Protein AF-A0A2W6NR95-F1 (afdb_monomer)

Radius of gyration: 16.74 Å; Cα contacts (8 Å, |Δi|>4): 138; chains: 1; bounding box: 45×28×46 Å

pLDDT: mean 92.92, std 7.15, range [70.0, 98.75]

Structure (mmCIF, N/CA/C/O backbone):
data_AF-A0A2W6NR95-F1
#
_entry.id   AF-A0A2W6NR95-F1
#
loop_
_atom_site.group_PDB
_atom_site.id
_atom_site.type_symbol
_atom_site.label_atom_id
_atom_site.label_alt_id
_atom_site.label_comp_id
_atom_site.label_asym_id
_atom_site.label_entity_id
_atom_site.label_seq_id
_atom_site.pdbx_PDB_ins_code
_atom_site.Cartn_x
_atom_site.Cartn_y
_atom_site.Cartn_z
_atom_site.occupancy
_atom_site.B_iso_or_equiv
_atom_site.auth_seq_id
_atom_site.auth_comp_id
_atom_site.auth_asym_id
_atom_site.auth_atom_id
_atom_site.pdbx_PDB_model_num
ATOM 1 N N . MET A 1 1 ? 14.262 -10.755 -7.832 1.00 77.94 1 MET A N 1
ATOM 2 C CA . MET A 1 1 ? 13.868 -11.311 -6.509 1.00 77.94 1 MET A CA 1
ATOM 3 C C . MET A 1 1 ? 12.654 -10.562 -5.936 1.00 77.94 1 MET A C 1
ATOM 5 O O . MET A 1 1 ? 12.174 -9.627 -6.578 1.00 77.94 1 MET A O 1
ATOM 9 N N . GLY A 1 2 ? 12.137 -10.967 -4.765 1.00 86.19 2 GLY A N 1
ATOM 10 C CA . GLY A 1 2 ? 10.893 -10.429 -4.181 1.00 86.19 2 GLY A CA 1
ATOM 11 C C . GLY A 1 2 ? 10.806 -10.466 -2.649 1.00 86.19 2 GLY A C 1
ATOM 12 O O . GLY A 1 2 ? 9.720 -10.649 -2.120 1.00 86.19 2 GLY A O 1
ATOM 13 N N . LEU A 1 3 ? 11.931 -10.338 -1.936 1.00 89.62 3 LEU A N 1
ATOM 14 C CA . LEU A 1 3 ? 11.942 -10.336 -0.469 1.00 89.62 3 LEU A CA 1
ATOM 15 C C . LEU A 1 3 ? 11.318 -9.042 0.072 1.00 89.62 3 LEU A C 1
ATOM 17 O O . LEU A 1 3 ? 11.909 -7.973 -0.046 1.00 89.62 3 LEU A O 1
ATOM 21 N N . ALA A 1 4 ? 10.131 -9.156 0.656 1.00 89.75 4 ALA A N 1
ATOM 22 C CA . ALA A 1 4 ? 9.446 -8.112 1.407 1.00 89.75 4 ALA A CA 1
ATOM 23 C C . ALA A 1 4 ? 8.461 -8.777 2.378 1.00 89.75 4 ALA A C 1
ATOM 25 O O . ALA A 1 4 ? 7.988 -9.886 2.126 1.00 89.75 4 ALA A O 1
ATOM 26 N N . GLY A 1 5 ? 8.151 -8.107 3.483 1.00 90.50 5 GLY A N 1
ATOM 27 C CA . GLY A 1 5 ? 7.210 -8.592 4.485 1.00 90.50 5 GLY A CA 1
ATOM 28 C C . GLY A 1 5 ? 6.584 -7.436 5.253 1.00 90.50 5 GLY A C 1
ATOM 29 O O . GLY A 1 5 ? 7.046 -6.300 5.162 1.00 90.50 5 GLY A O 1
ATOM 30 N N . LEU A 1 6 ? 5.526 -7.737 5.999 1.00 94.25 6 LEU A N 1
ATOM 31 C CA . LEU A 1 6 ? 4.828 -6.782 6.852 1.00 94.25 6 LEU A CA 1
ATOM 32 C C . LEU A 1 6 ? 4.926 -7.210 8.311 1.00 94.25 6 LEU A C 1
ATOM 34 O O . LEU A 1 6 ? 4.963 -8.401 8.616 1.00 94.25 6 LEU A O 1
ATOM 38 N N . VAL A 1 7 ? 4.909 -6.221 9.199 1.00 95.94 7 VAL A N 1
ATOM 39 C CA . VAL A 1 7 ? 4.785 -6.418 10.643 1.00 95.94 7 VAL A CA 1
ATOM 40 C C . VAL A 1 7 ? 3.489 -5.753 11.093 1.00 95.94 7 VAL A C 1
ATOM 42 O O . VAL A 1 7 ? 3.285 -4.563 10.867 1.00 95.94 7 VAL A O 1
ATOM 45 N N . GLY A 1 8 ? 2.599 -6.534 11.704 1.00 92.38 8 GLY A N 1
ATOM 46 C CA . GLY A 1 8 ? 1.417 -6.017 12.386 1.00 92.38 8 GLY A CA 1
ATOM 47 C C . GLY A 1 8 ? 1.747 -5.759 13.850 1.00 92.38 8 GLY A C 1
ATOM 48 O O . GLY A 1 8 ? 2.058 -6.702 14.571 1.00 92.38 8 GLY A O 1
ATOM 49 N N . ILE A 1 9 ? 1.695 -4.496 14.271 1.00 94.25 9 ILE A N 1
ATOM 50 C CA . ILE A 1 9 ? 1.815 -4.096 15.677 1.00 94.25 9 ILE A CA 1
ATOM 51 C C . ILE A 1 9 ? 0.416 -3.725 16.166 1.00 94.25 9 ILE A C 1
ATOM 53 O O . ILE A 1 9 ? -0.313 -3.008 15.476 1.00 94.25 9 ILE A O 1
ATOM 57 N N . GLU A 1 10 ? 0.045 -4.236 17.334 1.00 93.69 10 GLU A N 1
ATOM 58 C CA . GLU A 1 10 ? -1.225 -3.953 17.998 1.00 93.69 10 GLU A CA 1
ATOM 59 C C . GLU A 1 10 ? -0.958 -3.486 19.429 1.00 93.69 10 GLU A C 1
ATOM 61 O O . GLU A 1 10 ? 0.009 -3.914 20.063 1.00 93.69 10 GLU A O 1
ATOM 66 N N . ASP A 1 11 ? -1.826 -2.612 19.924 1.00 93.81 11 ASP A N 1
ATOM 67 C CA . ASP A 1 11 ? -1.845 -2.127 21.298 1.00 93.81 11 ASP A CA 1
ATOM 68 C C . ASP A 1 11 ? -3.285 -2.099 21.842 1.00 93.81 11 ASP A C 1
ATOM 70 O O . ASP A 1 11 ? -4.263 -2.368 21.138 1.00 93.81 11 ASP A O 1
ATOM 74 N N . ASP A 1 12 ? -3.439 -1.780 23.123 1.00 94.25 12 ASP A N 1
ATOM 75 C CA . ASP A 1 12 ? -4.757 -1.738 23.759 1.00 94.25 12 ASP A CA 1
ATOM 76 C C . ASP A 1 12 ? -5.649 -0.601 23.236 1.00 94.25 12 ASP A C 1
ATOM 78 O O . ASP A 1 12 ? -6.864 -0.625 23.451 1.00 94.25 12 ASP A O 1
ATOM 82 N N . GLU A 1 13 ? -5.079 0.430 22.613 1.00 92.75 13 GLU A N 1
ATOM 83 C CA . GLU A 1 13 ? -5.823 1.583 22.117 1.00 92.75 13 GLU A CA 1
ATOM 84 C C . GLU A 1 13 ? -6.513 1.246 20.794 1.00 92.75 13 GLU A C 1
ATOM 86 O O . GLU A 1 13 ? -7.732 1.402 20.677 1.00 92.75 13 GLU A O 1
ATOM 91 N N . ILE A 1 14 ? -5.781 0.666 19.840 1.00 93.00 14 ILE A N 1
ATOM 92 C CA . ILE A 1 14 ? -6.322 0.299 18.529 1.00 93.00 14 ILE A CA 1
ATOM 93 C C . ILE A 1 14 ? -7.432 -0.752 18.628 1.00 93.00 14 ILE A C 1
ATOM 95 O O . ILE A 1 14 ? -8.405 -0.705 17.870 1.00 93.00 14 ILE A O 1
ATOM 99 N N . LEU A 1 15 ? -7.338 -1.667 19.597 1.00 90.81 15 LEU A N 1
ATOM 100 C CA . LEU A 1 15 ? -8.343 -2.711 19.813 1.00 90.81 15 LEU A CA 1
ATOM 101 C C . LEU A 1 15 ? -9.686 -2.151 20.307 1.00 90.81 15 LEU A C 1
ATOM 103 O O . LEU A 1 15 ? -10.727 -2.769 20.075 1.00 90.81 15 LEU A O 1
ATOM 107 N N . LYS A 1 16 ? -9.693 -0.966 20.933 1.00 94.69 16 LYS A N 1
ATOM 108 C CA . LYS A 1 16 ? -10.915 -0.289 21.405 1.00 94.69 16 LYS A CA 1
ATOM 109 C C . LYS A 1 16 ? -11.641 0.475 20.299 1.00 94.69 16 LYS A C 1
ATOM 111 O O . LYS A 1 16 ? -12.833 0.735 20.435 1.00 94.69 16 LYS A O 1
ATOM 116 N N . LEU A 1 17 ? -10.955 0.807 19.203 1.00 93.62 17 LEU A N 1
ATOM 117 C CA . LEU A 1 17 ? -11.513 1.598 18.099 1.00 93.62 17 LEU A CA 1
ATOM 118 C C . LEU A 1 17 ? -12.481 0.815 17.204 1.00 93.62 17 LEU A C 1
ATOM 120 O O . LEU A 1 17 ? -13.097 1.402 16.318 1.00 93.62 17 LEU A O 1
ATOM 124 N N . MET A 1 18 ? -12.622 -0.500 17.419 1.00 93.38 18 MET A N 1
ATOM 125 C CA . MET A 1 18 ? -13.528 -1.371 16.657 1.00 93.38 18 MET A CA 1
ATOM 126 C C . MET A 1 18 ? -13.359 -1.229 15.132 1.00 93.38 18 MET A C 1
ATOM 128 O O . MET A 1 18 ? -14.321 -1.352 14.373 1.00 93.38 18 MET A O 1
ATOM 132 N N . LEU A 1 19 ? -12.123 -0.971 14.687 1.00 97.00 19 LEU A N 1
ATOM 133 C CA . LEU A 1 19 ? -11.757 -0.939 13.274 1.00 97.00 19 LEU A CA 1
ATOM 134 C C . LEU A 1 19 ? -12.013 -2.308 12.617 1.00 97.00 19 LEU A C 1
ATOM 136 O O . LEU A 1 19 ? -12.011 -3.331 13.316 1.00 97.00 19 LEU A O 1
ATOM 140 N N . PRO A 1 20 ? -12.161 -2.357 11.276 1.00 98.12 20 PRO A N 1
ATOM 141 C CA . PRO A 1 20 ? -12.036 -3.611 10.543 1.00 98.12 20 PRO A CA 1
ATOM 142 C C . PRO A 1 20 ? -10.735 -4.318 10.943 1.00 98.12 20 PRO A C 1
ATOM 144 O O . PRO A 1 20 ? -9.672 -3.688 11.028 1.00 98.12 20 PRO A O 1
ATOM 147 N N . LYS A 1 21 ? -10.851 -5.604 11.275 1.00 96.31 21 LYS A N 1
ATOM 148 C CA . LYS A 1 21 ? -9.807 -6.384 11.964 1.00 96.31 21 LYS A CA 1
ATOM 149 C C . LYS A 1 21 ? -9.802 -7.866 11.594 1.00 96.31 21 LYS A C 1
ATOM 151 O O . LYS A 1 21 ? -9.038 -8.639 12.165 1.00 96.31 21 LYS A O 1
ATOM 156 N N . GLN A 1 22 ? -10.669 -8.297 10.679 1.00 97.38 22 GLN A N 1
ATOM 157 C CA . GLN A 1 22 ? -10.621 -9.647 10.133 1.00 97.38 22 GLN A CA 1
ATOM 158 C C . GLN A 1 22 ? -9.587 -9.677 9.011 1.00 97.38 22 GLN A C 1
ATOM 160 O O . GLN A 1 22 ? -9.853 -9.266 7.876 1.00 97.38 22 GLN A O 1
ATOM 165 N N . TRP A 1 23 ? -8.393 -10.160 9.356 1.00 97.44 23 TRP A N 1
ATOM 166 C CA . TRP A 1 23 ? -7.267 -10.241 8.435 1.00 97.44 23 TRP A CA 1
ATOM 167 C C . TRP A 1 23 ? -7.625 -11.007 7.157 1.00 97.44 23 TRP A C 1
ATOM 169 O O . TRP A 1 23 ? -8.128 -12.129 7.209 1.00 97.44 23 TRP A O 1
ATOM 179 N N . GLY A 1 24 ? -7.350 -10.398 6.005 1.00 97.19 24 GLY A N 1
ATOM 180 C CA . GLY A 1 24 ? -7.647 -10.965 4.691 1.00 97.19 24 GLY A CA 1
ATOM 181 C C . GLY A 1 24 ? -9.124 -10.913 4.289 1.00 97.19 24 GLY A C 1
ATOM 182 O O . GLY A 1 24 ? -9.462 -11.442 3.237 1.00 97.19 24 GLY A O 1
ATOM 183 N N . ILE A 1 25 ? -9.995 -10.282 5.084 1.00 98.44 25 ILE A N 1
ATOM 184 C CA . ILE A 1 25 ? -11.420 -10.096 4.770 1.00 98.44 25 ILE A CA 1
ATOM 185 C C . ILE A 1 25 ? -11.733 -8.601 4.686 1.00 98.44 25 ILE A C 1
ATOM 187 O O . ILE A 1 25 ? -11.971 -8.076 3.596 1.00 98.44 25 ILE A O 1
ATOM 191 N N . ASP A 1 26 ? -11.708 -7.915 5.828 1.00 98.50 26 ASP A N 1
ATOM 192 C CA . ASP A 1 26 ? -11.982 -6.479 5.944 1.00 98.50 26 ASP A CA 1
ATOM 193 C C . ASP A 1 26 ? -10.769 -5.675 6.437 1.00 98.50 26 ASP A C 1
ATOM 195 O O . ASP A 1 26 ? -10.810 -4.449 6.417 1.00 98.50 26 ASP A O 1
ATOM 199 N N . ASP A 1 27 ? -9.673 -6.351 6.787 1.00 98.50 27 ASP A N 1
ATOM 200 C CA . ASP A 1 27 ? -8.360 -5.775 7.067 1.00 98.50 27 ASP A CA 1
ATOM 201 C C . ASP A 1 27 ? -7.299 -6.464 6.206 1.00 98.50 27 ASP A C 1
ATOM 203 O O . ASP A 1 27 ? -6.986 -7.639 6.404 1.00 98.50 27 ASP A O 1
ATOM 207 N N . VAL A 1 28 ? -6.794 -5.767 5.188 1.00 98.44 28 VAL A N 1
ATOM 208 C CA . VAL A 1 28 ? -6.038 -6.397 4.097 1.00 98.44 28 VAL A CA 1
ATOM 209 C C . VAL A 1 28 ? -4.702 -5.690 3.873 1.00 98.44 28 VAL A C 1
ATOM 211 O O . VAL A 1 28 ? -4.682 -4.469 3.676 1.00 98.44 28 VAL A O 1
ATOM 214 N N . PRO A 1 29 ? -3.576 -6.426 3.845 1.00 98.25 29 PRO A N 1
ATOM 215 C CA . PRO A 1 29 ? -2.310 -5.879 3.382 1.00 98.25 29 PRO A CA 1
ATOM 216 C C . PRO A 1 29 ? -2.351 -5.641 1.874 1.00 98.25 29 PRO A C 1
ATOM 218 O O . PRO A 1 29 ? -2.796 -6.500 1.114 1.00 98.25 29 PRO A O 1
ATOM 221 N N . VAL A 1 30 ? -1.847 -4.497 1.425 1.00 98.50 30 VAL A N 1
ATOM 222 C CA . VAL A 1 30 ? -1.766 -4.155 0.002 1.00 98.50 30 VAL A CA 1
ATOM 223 C C . VAL A 1 30 ? -0.349 -3.679 -0.294 1.00 98.50 30 VAL A C 1
ATOM 225 O O . VAL A 1 30 ? -0.037 -2.492 -0.217 1.00 98.50 30 VAL A O 1
ATOM 228 N N . ILE A 1 31 ? 0.522 -4.636 -0.604 1.00 98.31 31 ILE A N 1
ATOM 229 C CA . ILE A 1 31 ? 1.914 -4.399 -0.982 1.00 98.31 31 ILE A CA 1
ATOM 230 C C . ILE A 1 31 ? 1.959 -4.206 -2.493 1.00 98.31 31 ILE A C 1
ATOM 232 O O . ILE A 1 31 ? 1.769 -5.165 -3.246 1.00 98.31 31 ILE A O 1
ATOM 236 N N . VAL A 1 32 ? 2.211 -2.977 -2.936 1.00 98.19 32 VAL A N 1
ATOM 237 C CA . VAL A 1 32 ? 2.322 -2.647 -4.359 1.00 98.19 32 VAL A CA 1
ATOM 238 C C . VAL A 1 32 ? 3.786 -2.551 -4.748 1.00 98.19 32 VAL A C 1
ATOM 240 O O . VAL A 1 32 ? 4.555 -1.830 -4.116 1.0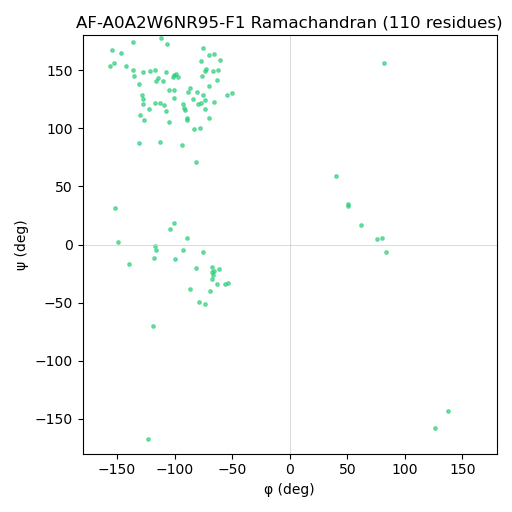0 98.19 32 VAL A O 1
ATOM 243 N N . GLN A 1 33 ? 4.172 -3.299 -5.778 1.00 96.81 33 GLN A N 1
ATOM 244 C CA . GLN A 1 33 ? 5.538 -3.338 -6.298 1.00 96.81 33 GLN A CA 1
ATOM 245 C C . GLN A 1 33 ? 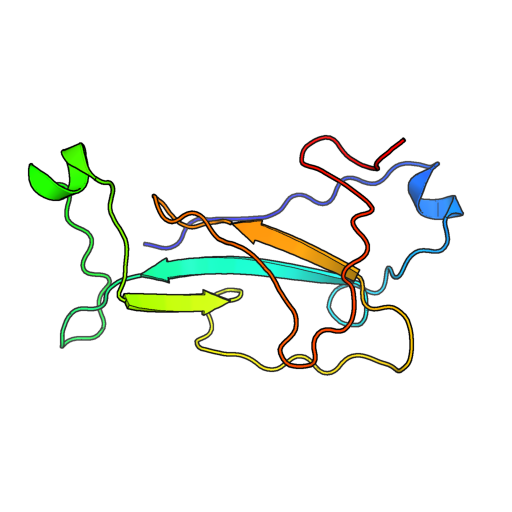5.506 -3.276 -7.817 1.00 96.81 33 GLN A C 1
ATOM 247 O O . GLN A 1 33 ? 4.634 -3.883 -8.430 1.00 96.81 33 GLN A O 1
ATOM 252 N N . ASP A 1 34 ? 6.480 -2.626 -8.437 1.00 95.25 34 ASP A N 1
ATOM 253 C CA . ASP A 1 34 ? 6.714 -2.754 -9.867 1.00 95.25 34 ASP A CA 1
ATOM 254 C C . ASP A 1 34 ? 7.880 -3.699 -10.161 1.00 95.25 34 ASP A C 1
ATOM 256 O O . ASP A 1 34 ? 8.850 -3.802 -9.404 1.00 95.25 34 ASP A O 1
ATOM 260 N N . LYS A 1 35 ? 7.758 -4.453 -11.255 1.00 93.00 35 LYS A N 1
ATOM 261 C CA . LYS A 1 35 ? 8.814 -5.316 -11.779 1.00 93.00 35 LYS A CA 1
ATOM 262 C C . LYS A 1 35 ? 8.830 -5.286 -13.299 1.00 93.00 35 LYS A C 1
ATOM 264 O O . LYS A 1 35 ? 7.813 -5.021 -13.932 1.00 93.00 35 LYS A O 1
ATOM 269 N N . LYS A 1 36 ? 9.998 -5.557 -13.871 1.00 90.12 36 LYS A N 1
ATOM 270 C CA . LYS A 1 36 ? 10.169 -5.848 -15.292 1.00 90.12 36 LYS A CA 1
ATOM 271 C C . LYS A 1 36 ? 10.525 -7.319 -15.444 1.00 90.12 36 LYS A C 1
ATOM 273 O O . LYS A 1 36 ? 11.295 -7.849 -14.636 1.00 90.12 36 LYS A O 1
ATOM 278 N N . PHE A 1 37 ? 9.970 -7.959 -16.464 1.00 89.56 37 PHE A N 1
ATOM 279 C CA . PHE A 1 37 ? 10.224 -9.361 -16.764 1.00 89.56 37 PHE A CA 1
ATOM 280 C C . PHE A 1 37 ? 10.909 -9.506 -18.125 1.00 89.56 37 PHE A C 1
ATOM 282 O O . PHE A 1 37 ? 10.583 -8.788 -19.070 1.00 89.56 37 PHE A O 1
ATOM 289 N N . SER A 1 38 ? 11.866 -10.423 -18.228 1.00 88.44 38 SER A N 1
ATOM 290 C CA . SER A 1 38 ? 12.437 -10.858 -19.504 1.00 88.44 38 SER A CA 1
ATOM 291 C C . SER A 1 38 ? 11.467 -11.786 -20.246 1.00 88.44 38 SER A C 1
ATOM 293 O O . SER A 1 38 ? 10.465 -12.243 -19.696 1.00 88.44 38 SER A O 1
ATOM 295 N N . ALA A 1 39 ? 11.751 -12.080 -21.519 1.00 88.06 39 ALA A N 1
ATOM 296 C CA . ALA A 1 39 ? 10.885 -12.914 -22.363 1.00 88.06 39 ALA A CA 1
ATOM 297 C C . ALA A 1 39 ? 10.700 -14.357 -21.843 1.00 88.06 39 ALA A C 1
ATOM 299 O O . ALA A 1 39 ? 9.727 -15.018 -22.193 1.00 88.06 39 ALA A O 1
ATOM 300 N N . ASP A 1 40 ? 11.615 -14.838 -21.001 1.00 90.31 40 ASP A N 1
ATOM 301 C CA . ASP A 1 40 ? 11.555 -16.129 -20.304 1.00 90.31 40 ASP A CA 1
ATOM 302 C C . ASP A 1 40 ? 10.845 -16.051 -18.933 1.00 90.31 40 ASP A C 1
ATOM 304 O O . ASP A 1 40 ? 10.813 -17.031 -18.188 1.00 90.31 40 ASP A O 1
ATOM 308 N N . GLY A 1 41 ? 10.275 -14.890 -18.588 1.00 82.50 41 GLY A N 1
ATOM 309 C CA . GLY A 1 41 ? 9.513 -14.661 -17.361 1.00 82.50 41 GLY A CA 1
ATOM 310 C C . GLY A 1 41 ? 10.360 -14.419 -16.109 1.00 82.50 41 GLY A C 1
ATOM 311 O O . GLY A 1 41 ? 9.802 -14.319 -15.015 1.00 82.50 41 GLY A O 1
ATOM 312 N N . GLN A 1 42 ? 11.686 -14.315 -16.231 1.00 88.00 42 GLN A N 1
ATOM 313 C CA . GLN A 1 42 ? 12.550 -13.960 -15.103 1.00 88.00 42 GLN A CA 1
ATOM 314 C C . GLN A 1 42 ? 12.485 -12.463 -14.797 1.00 88.00 42 GLN A C 1
ATOM 316 O O . GLN A 1 42 ? 12.119 -11.648 -15.637 1.00 88.00 42 GLN A O 1
ATOM 321 N N . ILE A 1 43 ? 12.834 -12.082 -13.568 1.00 86.50 43 ILE A N 1
ATOM 322 C CA . ILE A 1 43 ? 12.914 -10.666 -13.192 1.00 86.50 43 ILE A CA 1
ATOM 323 C C . ILE A 1 43 ? 14.164 -10.059 -13.842 1.00 86.50 43 ILE A C 1
ATOM 325 O O . ILE A 1 43 ? 15.280 -10.427 -13.476 1.00 86.50 43 ILE A O 1
ATOM 329 N N . ASP A 1 44 ? 13.966 -9.089 -14.737 1.00 86.19 44 ASP A N 1
ATOM 330 C CA . ASP A 1 44 ? 15.027 -8.327 -15.412 1.00 86.19 44 ASP A CA 1
ATOM 331 C C . ASP A 1 44 ? 15.528 -7.201 -14.495 1.00 86.19 44 ASP A C 1
ATOM 333 O O . ASP A 1 44 ? 15.210 -6.019 -14.661 1.00 86.19 44 ASP A O 1
ATOM 337 N N . TYR A 1 45 ? 16.250 -7.588 -13.442 1.00 81.38 45 TYR A N 1
ATOM 338 C CA . TYR A 1 45 ? 16.883 -6.645 -12.526 1.00 81.38 45 TYR A CA 1
ATOM 339 C C . TYR A 1 45 ? 18.308 -6.343 -12.981 1.00 81.38 45 TYR A C 1
ATOM 341 O O . TYR A 1 45 ? 19.161 -7.231 -12.975 1.00 81.38 45 TYR A O 1
ATOM 349 N N . GLN A 1 46 ? 18.575 -5.082 -13.314 1.00 78.69 46 GLN A N 1
ATOM 350 C CA . GLN A 1 46 ? 19.907 -4.608 -13.680 1.00 78.69 46 GLN A CA 1
ATOM 351 C C . GLN A 1 46 ? 20.236 -3.347 -12.892 1.00 78.69 46 GLN A C 1
ATOM 353 O O . GLN A 1 46 ? 19.377 -2.485 -12.710 1.00 78.69 46 GLN A O 1
ATOM 358 N N . LEU A 1 47 ? 21.478 -3.273 -12.416 1.00 74.69 47 LEU A N 1
ATOM 359 C CA . LEU A 1 47 ? 22.042 -2.083 -11.791 1.00 74.69 47 LEU A CA 1
ATOM 360 C C . LEU A 1 47 ? 23.140 -1.542 -12.711 1.00 74.69 47 LEU A C 1
ATOM 362 O O . LEU A 1 47 ? 24.302 -1.931 -12.621 1.00 74.69 47 LEU A O 1
ATOM 366 N N . ASP A 1 48 ? 22.727 -0.691 -13.638 1.00 79.75 48 ASP A N 1
ATOM 367 C CA . ASP A 1 48 ? 23.551 -0.003 -14.627 1.00 79.75 48 ASP A CA 1
ATOM 368 C C . ASP A 1 48 ? 23.609 1.514 -14.355 1.00 79.75 48 ASP A C 1
ATOM 370 O O . ASP A 1 48 ? 22.991 2.029 -13.422 1.00 79.75 48 ASP A O 1
ATOM 374 N N . VAL A 1 49 ? 24.366 2.257 -15.169 1.00 76.69 49 VAL A N 1
ATOM 375 C CA . VAL A 1 49 ? 24.527 3.717 -15.010 1.00 76.69 49 VAL A CA 1
ATOM 376 C C . VAL A 1 49 ? 23.181 4.453 -15.024 1.00 76.69 49 VAL A C 1
ATOM 378 O O . VAL A 1 49 ? 23.019 5.445 -14.316 1.00 76.69 49 VAL A O 1
ATOM 381 N N . MET A 1 50 ? 22.206 3.973 -15.801 1.00 73.69 50 MET A N 1
ATOM 382 C CA . MET A 1 50 ? 20.902 4.621 -15.916 1.00 73.69 50 MET A CA 1
ATOM 383 C C . MET A 1 50 ? 20.063 4.391 -14.654 1.00 73.69 50 MET A C 1
ATOM 385 O O . MET A 1 50 ? 19.589 5.342 -14.039 1.00 73.69 50 MET A O 1
ATOM 389 N N . THR A 1 51 ? 19.924 3.140 -14.223 1.00 75.62 51 THR A N 1
ATOM 390 C CA . THR A 1 51 ?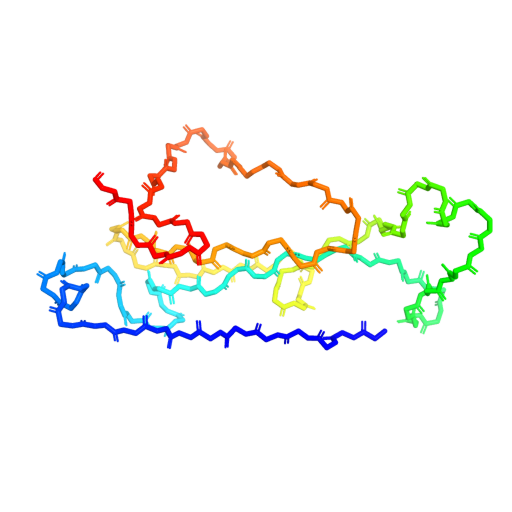 19.180 2.757 -13.011 1.00 75.62 51 THR A CA 1
ATOM 391 C C . THR A 1 51 ? 19.838 3.269 -11.729 1.00 75.62 51 THR A C 1
ATOM 393 O O . THR A 1 51 ? 19.133 3.544 -10.762 1.00 75.62 51 THR A O 1
ATOM 396 N N . ALA A 1 52 ? 21.154 3.495 -11.720 1.00 70.00 52 ALA A N 1
ATOM 397 C CA . ALA A 1 52 ? 21.834 4.193 -10.629 1.00 70.00 52 ALA A C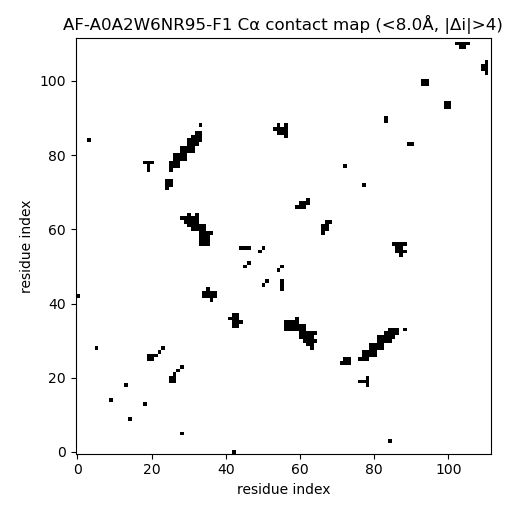A 1
ATOM 398 C C . ALA A 1 52 ? 21.452 5.685 -10.542 1.00 70.00 52 ALA A C 1
ATOM 400 O O . ALA A 1 52 ? 21.448 6.248 -9.450 1.00 70.00 52 ALA A O 1
ATOM 401 N N . ALA A 1 53 ? 21.118 6.322 -11.670 1.00 71.06 53 ALA A N 1
ATOM 402 C CA . ALA A 1 53 ? 20.745 7.734 -11.722 1.00 71.06 53 ALA A CA 1
ATOM 403 C C . ALA A 1 53 ? 19.248 7.981 -11.463 1.00 71.06 53 ALA A C 1
ATOM 405 O O . ALA A 1 53 ? 18.904 8.964 -10.810 1.00 71.06 53 ALA A O 1
ATOM 406 N N . VAL A 1 54 ? 18.357 7.116 -11.970 1.00 76.38 54 VAL A N 1
ATOM 407 C CA . VAL A 1 54 ? 16.890 7.316 -11.894 1.00 76.38 54 VAL A CA 1
ATOM 408 C C . VAL A 1 54 ? 16.138 6.254 -11.085 1.00 76.38 54 VAL A C 1
ATOM 410 O O . VAL A 1 54 ? 14.925 6.355 -10.915 1.00 76.38 54 VAL A O 1
ATOM 413 N N . GLY A 1 55 ? 16.846 5.251 -10.564 1.00 76.62 55 GLY A N 1
ATOM 414 C CA . GLY A 1 55 ? 16.264 4.103 -9.876 1.00 76.62 55 GLY A CA 1
ATOM 415 C C . GLY A 1 55 ? 15.760 3.019 -10.834 1.00 76.62 55 GLY A C 1
ATOM 416 O O . GLY A 1 55 ? 15.462 3.268 -12.002 1.00 76.62 55 GLY A O 1
ATOM 417 N N . TRP A 1 56 ? 15.671 1.782 -10.339 1.00 82.94 56 TRP A N 1
ATOM 418 C CA . TRP A 1 56 ? 15.078 0.675 -11.092 1.00 82.94 56 TRP A CA 1
ATOM 419 C C . TRP A 1 56 ? 13.555 0.689 -10.927 1.00 82.94 56 TRP A C 1
ATOM 421 O O . TRP A 1 56 ? 13.048 0.656 -9.804 1.00 82.94 56 TRP A O 1
ATOM 431 N N . PHE A 1 57 ? 12.839 0.723 -12.048 1.00 82.69 57 PHE A N 1
ATOM 432 C CA . PHE A 1 57 ? 11.384 0.641 -12.112 1.00 82.69 57 PHE A CA 1
ATOM 433 C C . PHE A 1 57 ? 10.963 -0.305 -13.236 1.00 82.69 57 PHE A C 1
ATOM 435 O O . PHE A 1 57 ? 11.657 -0.471 -14.241 1.00 82.69 57 PHE A O 1
ATOM 442 N N . GLY A 1 58 ? 9.813 -0.935 -13.043 1.00 86.81 58 GLY A N 1
ATOM 443 C CA . GLY A 1 58 ? 9.222 -1.885 -13.972 1.00 86.81 58 GLY A CA 1
ATOM 444 C C . GLY A 1 58 ? 8.022 -1.327 -14.724 1.00 86.81 58 GLY A C 1
ATOM 445 O O . GLY A 1 58 ? 7.510 -0.246 -14.416 1.00 86.81 58 GLY A O 1
ATOM 446 N N . ASP A 1 59 ? 7.560 -2.107 -15.696 1.00 90.62 59 ASP A N 1
ATOM 447 C CA . ASP A 1 59 ? 6.322 -1.892 -16.450 1.00 90.62 59 ASP A CA 1
ATOM 448 C C . ASP A 1 59 ? 5.154 -2.752 -15.939 1.00 90.62 59 ASP A C 1
ATOM 450 O O . ASP A 1 59 ? 4.000 -2.486 -16.267 1.00 90.62 59 ASP A O 1
ATOM 454 N N . THR A 1 60 ? 5.432 -3.747 -15.094 1.00 94.81 60 THR A N 1
ATOM 455 C CA . THR A 1 60 ? 4.427 -4.649 -14.537 1.00 94.81 60 THR A CA 1
ATOM 456 C C . THR A 1 60 ? 4.195 -4.337 -13.067 1.00 94.81 60 THR A C 1
ATOM 458 O O . THR A 1 60 ? 5.083 -4.518 -12.233 1.00 94.81 60 THR A O 1
ATOM 461 N N . LEU A 1 61 ? 2.984 -3.890 -12.733 1.00 96.25 61 LEU A N 1
ATOM 462 C CA . LEU A 1 61 ? 2.584 -3.637 -11.353 1.00 96.25 61 LEU A CA 1
ATOM 463 C C . LEU A 1 61 ? 2.013 -4.912 -10.719 1.00 96.25 61 LEU A C 1
ATOM 465 O O . LEU A 1 61 ? 1.141 -5.576 -11.281 1.00 96.25 61 LEU A O 1
ATOM 469 N N . LEU A 1 62 ? 2.494 -5.231 -9.526 1.00 97.06 62 LEU A N 1
ATOM 470 C CA . LEU A 1 62 ? 2.072 -6.358 -8.712 1.00 97.06 62 LEU A CA 1
ATOM 471 C C . LEU A 1 62 ? 1.416 -5.846 -7.436 1.00 97.06 62 LEU A C 1
ATOM 473 O O . LEU A 1 62 ? 1.868 -4.871 -6.839 1.00 97.06 62 LEU A O 1
ATOM 477 N N . THR A 1 63 ? 0.376 -6.541 -6.990 1.00 98.25 63 THR A N 1
ATOM 478 C CA . THR A 1 63 ? -0.250 -6.348 -5.680 1.00 98.25 63 THR A CA 1
ATOM 479 C C . THR A 1 63 ? -0.192 -7.667 -4.929 1.00 98.25 63 THR A C 1
ATOM 481 O O . THR A 1 63 ? -0.735 -8.667 -5.395 1.00 98.25 63 THR A O 1
ATOM 484 N N . ASN A 1 64 ? 0.525 -7.696 -3.805 1.00 97.38 64 ASN A N 1
ATOM 485 C CA . ASN A 1 64 ? 0.830 -8.919 -3.051 1.00 97.38 64 ASN A CA 1
ATOM 486 C C . ASN A 1 64 ? 1.407 -10.047 -3.937 1.00 97.38 64 ASN A C 1
ATOM 488 O O . ASN A 1 64 ? 1.119 -11.223 -3.738 1.00 97.38 64 ASN A O 1
ATOM 492 N N . GLY A 1 65 ? 2.197 -9.681 -4.954 1.00 95.38 65 GLY A N 1
ATOM 493 C CA . GLY A 1 65 ? 2.807 -10.616 -5.905 1.00 95.38 65 GLY A CA 1
ATOM 494 C C . GLY A 1 65 ? 1.918 -11.053 -7.078 1.00 95.38 65 GLY A C 1
ATOM 495 O O . GLY A 1 65 ? 2.431 -11.690 -7.994 1.00 95.38 65 GLY A O 1
ATOM 496 N N . ALA A 1 66 ? 0.633 -10.690 -7.105 1.00 96.19 66 ALA A N 1
ATOM 497 C CA . ALA A 1 66 ? -0.277 -10.992 -8.211 1.00 96.19 66 ALA A CA 1
ATOM 498 C C . ALA A 1 66 ? -0.437 -9.799 -9.169 1.00 96.19 66 ALA A C 1
ATOM 500 O O . ALA A 1 66 ? -0.428 -8.642 -8.742 1.00 96.19 66 ALA A O 1
ATOM 501 N N . ILE A 1 67 ? -0.626 -10.077 -10.462 1.00 96.38 67 ILE A N 1
ATOM 502 C CA . ILE A 1 67 ? -0.983 -9.060 -11.461 1.00 96.38 67 ILE A CA 1
ATOM 503 C C . ILE A 1 67 ? -2.480 -8.779 -11.338 1.00 96.38 67 ILE A C 1
ATOM 505 O O . ILE A 1 67 ? -3.288 -9.692 -11.485 1.00 96.38 67 ILE A O 1
ATOM 509 N N . TYR A 1 68 ? -2.825 -7.519 -11.068 1.00 97.25 68 TYR A N 1
ATOM 510 C CA . TYR A 1 68 ? -4.196 -7.002 -10.992 1.00 97.25 68 TYR A CA 1
ATOM 511 C C . TYR A 1 68 ? -5.213 -7.947 -10.299 1.00 97.25 68 TYR A C 1
ATOM 513 O O . TYR A 1 68 ? -6.202 -8.357 -10.911 1.00 97.25 68 TYR A O 1
ATOM 521 N N . PRO A 1 69 ? -4.985 -8.321 -9.025 1.00 98.25 69 PRO A N 1
ATOM 522 C CA . PRO A 1 69 ? -5.892 -9.206 -8.308 1.00 98.25 69 PRO A CA 1
ATOM 523 C C . PRO A 1 69 ? -7.221 -8.518 -7.972 1.00 98.25 69 PRO A C 1
ATOM 525 O O . PRO A 1 69 ? -7.330 -7.292 -7.936 1.00 98.25 69 PRO A O 1
ATOM 528 N N . GLN A 1 70 ? -8.215 -9.339 -7.640 1.00 98.44 70 GLN A N 1
ATOM 529 C CA . GLN A 1 70 ? -9.482 -8.906 -7.055 1.00 98.44 70 GLN A CA 1
ATOM 530 C C . GLN A 1 70 ? -9.549 -9.291 -5.575 1.00 98.44 70 GLN A C 1
ATOM 532 O O . GLN A 1 70 ? -9.027 -10.333 -5.177 1.00 98.44 70 GLN A O 1
ATOM 537 N N . HIS A 1 71 ? -10.234 -8.474 -4.777 1.00 98.56 71 HIS A N 1
ATOM 538 C CA . HIS A 1 71 ? -10.505 -8.747 -3.368 1.00 98.56 71 HIS A CA 1
ATOM 539 C C . HIS A 1 71 ? -12.003 -8.624 -3.092 1.00 98.56 71 HIS A C 1
ATOM 541 O O . HIS A 1 71 ? -12.607 -7.593 -3.393 1.00 98.56 71 HIS A O 1
ATOM 547 N N . ALA A 1 72 ? -12.606 -9.669 -2.527 1.00 98.38 72 ALA A N 1
ATOM 548 C CA . ALA A 1 72 ? -14.014 -9.664 -2.149 1.00 98.38 72 ALA A CA 1
ATOM 549 C C . ALA A 1 72 ? -14.158 -9.141 -0.713 1.00 98.38 72 ALA A C 1
ATOM 551 O O . ALA A 1 72 ? -13.820 -9.836 0.242 1.00 98.38 72 ALA A O 1
ATOM 552 N N . ALA A 1 73 ? -14.669 -7.920 -0.567 1.00 97.88 73 ALA A N 1
ATOM 553 C CA . ALA A 1 73 ? -14.898 -7.296 0.733 1.00 97.88 73 ALA A CA 1
ATOM 554 C C . ALA A 1 73 ? -16.379 -7.383 1.150 1.00 97.88 73 ALA A C 1
ATOM 556 O O . ALA A 1 73 ? -17.267 -7.283 0.294 1.00 97.88 73 ALA A O 1
ATOM 557 N N . PRO A 1 74 ? -16.678 -7.526 2.455 1.00 97.50 74 PRO A N 1
ATOM 558 C CA . PRO A 1 74 ? -18.041 -7.407 2.954 1.00 97.50 74 PRO A CA 1
ATOM 559 C C . PRO A 1 74 ? -18.568 -5.974 2.786 1.00 97.50 74 PRO A C 1
ATOM 561 O O . PRO A 1 74 ? -17.819 -5.013 2.603 1.00 97.50 74 PRO A O 1
ATOM 564 N N . ARG A 1 75 ? -19.891 -5.808 2.885 1.00 97.81 75 ARG A N 1
ATOM 565 C CA . ARG A 1 75 ? -20.509 -4.477 2.877 1.00 97.81 75 ARG A CA 1
ATOM 566 C C . ARG A 1 75 ? -20.090 -3.702 4.129 1.00 97.81 75 ARG A C 1
ATOM 568 O O . ARG A 1 75 ? -20.410 -4.126 5.236 1.00 97.81 75 ARG A O 1
ATOM 575 N N . GLY A 1 76 ? -19.485 -2.531 3.950 1.00 97.00 76 GLY A N 1
ATOM 576 C CA . GLY A 1 76 ? -19.107 -1.642 5.047 1.00 97.00 76 GLY A CA 1
ATOM 577 C C . GLY A 1 76 ? -17.716 -1.056 4.849 1.00 97.00 76 GLY A C 1
ATOM 578 O O . GLY A 1 76 ? -17.335 -0.728 3.725 1.00 97.00 76 GLY A O 1
ATOM 579 N N . TRP A 1 77 ? -16.982 -0.912 5.951 1.00 98.44 77 TRP A N 1
ATOM 580 C CA . TRP A 1 77 ? -15.613 -0.411 5.953 1.00 98.44 77 TRP A CA 1
ATOM 581 C C . TRP A 1 77 ? -14.624 -1.514 5.581 1.00 98.44 77 TRP A C 1
ATOM 583 O O . TRP A 1 77 ? -14.646 -2.594 6.162 1.00 98.44 77 TRP A O 1
ATOM 593 N N . LEU A 1 78 ? -13.736 -1.202 4.640 1.00 98.75 78 LEU A N 1
ATOM 594 C CA . LEU A 1 78 ? -12.581 -2.015 4.279 1.00 98.75 78 LEU A CA 1
ATOM 595 C C . LEU A 1 78 ? -11.321 -1.248 4.679 1.00 98.75 78 LEU A C 1
ATOM 597 O O . LEU A 1 78 ? -11.103 -0.124 4.222 1.00 98.75 78 LEU A O 1
ATOM 601 N N . ARG A 1 79 ? -10.495 -1.855 5.525 1.00 98.56 79 ARG A N 1
ATOM 602 C CA . ARG A 1 79 ? -9.201 -1.329 5.945 1.00 98.56 79 ARG A CA 1
ATOM 603 C C . ARG A 1 79 ? -8.111 -1.867 5.024 1.00 98.56 79 ARG A C 1
ATOM 605 O O . ARG A 1 79 ? -7.908 -3.073 4.915 1.00 98.56 79 ARG A O 1
ATOM 612 N N . LEU A 1 80 ? -7.398 -0.952 4.373 1.00 98.69 80 LEU A N 1
ATOM 613 C CA . LEU A 1 80 ? -6.274 -1.263 3.493 1.00 98.69 80 LEU A CA 1
ATOM 614 C C . LEU A 1 80 ? -4.971 -0.822 4.159 1.00 98.69 80 LEU A C 1
ATOM 616 O O . LEU A 1 80 ? -4.788 0.361 4.446 1.00 98.69 80 LEU A O 1
ATOM 620 N N . ARG A 1 81 ? -4.055 -1.764 4.387 1.00 98.38 81 ARG A N 1
ATOM 621 C CA . ARG A 1 81 ? -2.700 -1.485 4.883 1.00 98.38 81 ARG A CA 1
ATOM 622 C C . ARG A 1 81 ? -1.763 -1.353 3.685 1.00 98.38 81 ARG A C 1
ATOM 624 O O . ARG A 1 81 ? -1.188 -2.340 3.224 1.00 98.38 81 ARG A O 1
ATOM 631 N N . LEU A 1 82 ? -1.705 -0.143 3.131 1.00 98.50 82 LEU A N 1
ATOM 632 C CA . LEU A 1 82 ? -0.961 0.172 1.911 1.00 98.50 82 LEU A CA 1
ATOM 633 C C . LEU A 1 82 ? 0.545 0.230 2.190 1.00 98.50 82 LEU A C 1
ATOM 635 O O . LEU A 1 82 ? 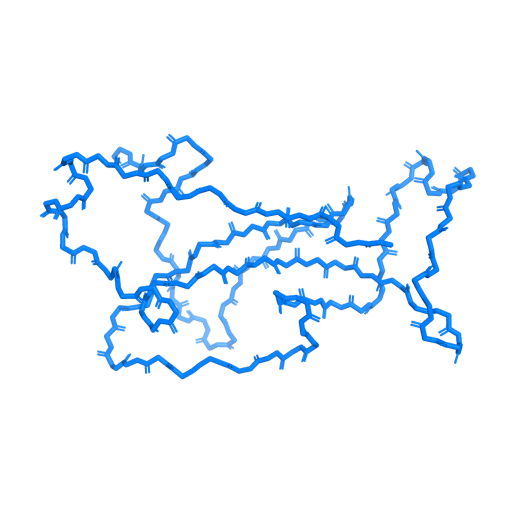0.983 0.960 3.073 1.00 98.50 82 LEU A O 1
ATOM 639 N N . LEU A 1 83 ? 1.329 -0.497 1.395 1.00 98.12 83 LEU A N 1
ATOM 640 C CA . LEU A 1 83 ? 2.787 -0.411 1.373 1.00 98.12 83 LEU A CA 1
ATOM 641 C C . LEU A 1 83 ? 3.254 -0.182 -0.066 1.00 98.12 83 LEU A C 1
ATOM 643 O O . LEU A 1 83 ? 3.015 -1.017 -0.941 1.00 98.12 83 LEU A O 1
ATOM 647 N N . ASN A 1 84 ? 3.969 0.920 -0.300 1.00 97.94 84 ASN A N 1
ATOM 648 C CA . ASN A 1 84 ? 4.766 1.066 -1.512 1.00 97.94 84 ASN A CA 1
ATOM 649 C C . ASN A 1 84 ? 6.068 0.266 -1.352 1.00 97.94 84 ASN A C 1
ATOM 651 O O . ASN A 1 84 ? 6.995 0.711 -0.684 1.00 97.94 84 ASN A O 1
ATOM 655 N N . GLY A 1 85 ? 6.115 -0.927 -1.944 1.00 96.31 85 GLY A N 1
ATOM 656 C CA . GLY A 1 85 ? 7.283 -1.808 -1.954 1.00 96.31 85 GLY A CA 1
ATOM 657 C C . GLY A 1 85 ? 8.080 -1.747 -3.260 1.00 96.31 85 GLY A C 1
ATOM 658 O O . GLY A 1 85 ? 8.793 -2.707 -3.570 1.00 96.31 85 GLY A O 1
ATOM 659 N N . CYS A 1 86 ? 7.902 -0.690 -4.059 1.00 95.00 86 CYS A N 1
ATOM 660 C CA . CYS A 1 86 ? 8.693 -0.437 -5.262 1.00 95.00 86 CYS A CA 1
ATOM 661 C C . CYS A 1 86 ? 10.110 0.018 -4.886 1.00 95.00 86 CYS A C 1
ATOM 663 O O . CYS A 1 86 ? 10.307 0.678 -3.868 1.00 95.00 86 CYS A O 1
ATOM 665 N N . ASN A 1 87 ? 11.098 -0.273 -5.735 1.00 91.06 87 ASN A N 1
ATOM 666 C CA . ASN A 1 87 ? 12.477 0.162 -5.488 1.00 91.06 87 ASN A CA 1
ATOM 667 C C . ASN A 1 87 ? 12.643 1.683 -5.634 1.00 91.06 87 ASN A C 1
ATOM 669 O O . ASN A 1 87 ? 13.381 2.292 -4.866 1.00 91.06 87 ASN A O 1
ATOM 673 N N . ALA A 1 88 ? 11.988 2.282 -6.634 1.00 91.50 88 ALA A N 1
ATOM 674 C CA . ALA A 1 88 ? 12.152 3.702 -6.961 1.00 91.50 88 ALA A CA 1
ATOM 675 C C . ALA A 1 88 ? 10.848 4.426 -7.328 1.00 91.50 88 ALA A C 1
ATOM 677 O O . ALA A 1 88 ? 10.797 5.655 -7.338 1.00 91.50 88 ALA A O 1
ATOM 678 N N . ARG A 1 89 ? 9.783 3.688 -7.655 1.00 93.31 89 ARG A N 1
ATOM 679 C CA . ARG A 1 89 ? 8.520 4.277 -8.095 1.00 93.31 89 ARG A CA 1
ATOM 680 C C . ARG A 1 89 ? 7.734 4.845 -6.915 1.00 93.31 89 ARG A C 1
ATOM 682 O O . ARG A 1 89 ? 7.322 4.108 -6.023 1.00 93.31 89 ARG A O 1
ATOM 689 N N . SER A 1 90 ? 7.434 6.139 -6.967 1.00 95.62 90 SER A N 1
ATOM 690 C CA . SER A 1 90 ? 6.402 6.752 -6.124 1.00 95.62 90 SER A CA 1
ATOM 691 C C . SER A 1 90 ? 5.006 6.407 -6.641 1.00 95.62 90 SER A C 1
ATOM 693 O O . SER A 1 90 ? 4.782 6.323 -7.850 1.00 95.62 90 SER A O 1
ATOM 695 N N . LEU A 1 91 ? 4.058 6.231 -5.723 1.00 97.12 91 LEU A N 1
ATOM 696 C CA . LEU A 1 91 ? 2.670 5.895 -6.030 1.00 97.12 91 LEU A CA 1
ATOM 697 C C . LEU A 1 91 ? 1.727 6.958 -5.466 1.00 97.12 91 LEU A C 1
ATOM 699 O O . LEU A 1 91 ? 2.004 7.559 -4.431 1.00 97.12 91 LEU A O 1
ATOM 703 N N . ASN A 1 92 ? 0.598 7.150 -6.145 1.00 97.94 92 ASN A N 1
ATOM 704 C CA . ASN A 1 92 ? -0.512 7.963 -5.666 1.00 97.94 92 ASN A CA 1
ATOM 705 C C . ASN A 1 92 ? -1.802 7.144 -5.793 1.00 97.94 92 ASN A C 1
ATOM 707 O O . ASN A 1 92 ? -2.223 6.822 -6.904 1.00 97.94 92 ASN A O 1
ATOM 711 N N . PHE A 1 93 ? -2.383 6.755 -4.659 1.00 98.25 93 PHE A N 1
ATOM 712 C CA . PHE A 1 93 ? -3.548 5.875 -4.617 1.00 98.25 93 PHE A CA 1
ATOM 713 C C . PHE A 1 93 ? -4.852 6.665 -4.727 1.00 98.25 93 PHE A C 1
ATOM 715 O O . PHE A 1 93 ? -5.061 7.650 -4.025 1.00 98.25 93 PHE A O 1
ATOM 722 N N . ALA A 1 94 ? -5.757 6.176 -5.571 1.00 98.44 94 ALA A N 1
ATOM 723 C CA . ALA A 1 94 ? -7.112 6.684 -5.725 1.00 98.44 94 ALA A CA 1
ATOM 724 C C . ALA A 1 94 ? -8.062 5.528 -6.064 1.00 98.44 94 ALA A C 1
ATOM 726 O O . ALA A 1 94 ? -7.635 4.434 -6.439 1.00 98.44 94 ALA A O 1
ATOM 727 N N . THR A 1 95 ? -9.359 5.773 -5.936 1.00 98.62 95 THR A N 1
ATOM 728 C CA . THR A 1 95 ? -10.412 4.840 -6.340 1.00 98.62 95 THR A CA 1
ATOM 729 C C . THR A 1 95 ? -10.913 5.214 -7.731 1.00 98.62 95 THR A C 1
ATOM 731 O O . THR A 1 95 ? -10.996 6.391 -8.080 1.00 98.62 95 THR A O 1
ATOM 734 N N . SER A 1 96 ? -11.251 4.218 -8.552 1.00 98.31 96 SER A N 1
ATOM 735 C CA . SER A 1 96 ? -11.669 4.450 -9.942 1.00 98.31 96 SER A CA 1
ATOM 736 C C . SER A 1 96 ? -12.993 5.212 -10.065 1.00 98.31 96 SER A C 1
ATOM 738 O O . SER A 1 96 ? -13.268 5.802 -11.104 1.00 98.31 96 SER A O 1
ATOM 740 N N . ASP A 1 97 ? -13.825 5.175 -9.024 1.00 98.12 97 ASP A N 1
ATOM 741 C CA . ASP A 1 97 ? -15.120 5.853 -8.948 1.00 98.12 97 ASP A CA 1
ATOM 742 C C . ASP A 1 97 ? -15.099 7.113 -8.067 1.00 98.12 97 ASP A C 1
ATOM 744 O O . ASP A 1 97 ? -16.153 7.650 -7.731 1.00 98.12 97 ASP A O 1
ATOM 748 N N . ASN A 1 98 ? -13.907 7.600 -7.709 1.00 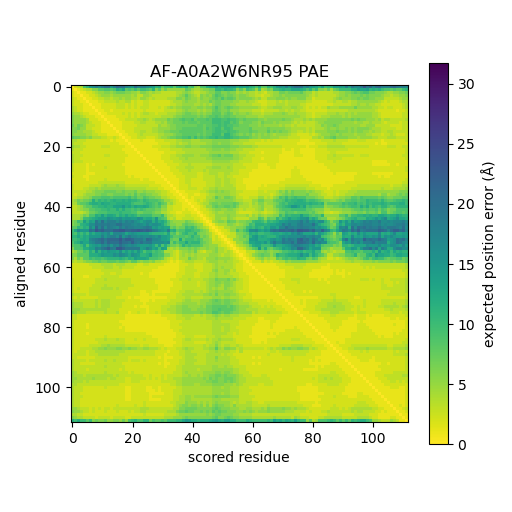97.94 98 ASN A N 1
ATOM 749 C CA . ASN A 1 98 ? -13.681 8.804 -6.906 1.00 97.94 98 ASN A CA 1
ATOM 750 C C . ASN A 1 98 ? -14.253 8.762 -5.477 1.00 97.94 98 ASN A C 1
ATOM 752 O O . ASN A 1 98 ? -14.369 9.810 -4.836 1.00 97.94 98 ASN A O 1
ATOM 756 N N . ARG A 1 99 ? -14.600 7.586 -4.936 1.00 97.81 99 ARG A N 1
ATOM 757 C CA . ARG A 1 99 ? -14.947 7.483 -3.511 1.00 97.81 99 ARG A CA 1
ATOM 758 C C . ARG A 1 99 ? -13.735 7.846 -2.633 1.00 97.81 99 ARG A C 1
ATOM 760 O O . ARG A 1 99 ? -12.607 7.463 -2.965 1.00 97.81 99 ARG A O 1
ATOM 767 N N . PRO A 1 100 ? -13.937 8.545 -1.507 1.00 98.38 100 PRO A N 1
ATOM 768 C CA . PRO A 1 100 ? -12.834 9.001 -0.673 1.00 98.38 100 PRO A CA 1
ATOM 769 C C . PRO A 1 100 ? -12.089 7.838 -0.009 1.00 98.38 100 PRO A C 1
ATOM 771 O O . PRO A 1 100 ? -12.678 6.813 0.340 1.00 98.38 100 PRO A O 1
ATOM 774 N N . LEU A 1 101 ? -10.790 8.042 0.210 1.00 98.56 101 LEU A N 1
ATOM 775 C CA . LEU A 1 101 ? -9.977 7.240 1.118 1.00 98.56 101 LEU A CA 1
ATOM 776 C C . LEU A 1 101 ? -9.819 8.009 2.432 1.00 98.56 101 LEU A C 1
ATOM 778 O O . LEU A 1 101 ? -9.495 9.195 2.424 1.00 98.56 101 LEU A O 1
ATOM 782 N N . TYR A 1 102 ? -10.033 7.326 3.553 1.00 98.44 102 TYR A N 1
ATOM 783 C CA . TYR A 1 102 ? -9.876 7.895 4.889 1.00 98.44 102 TYR A CA 1
ATOM 784 C C . TYR A 1 102 ? -8.579 7.365 5.492 1.00 98.44 102 TYR A C 1
ATOM 786 O O . TYR A 1 102 ? -8.491 6.194 5.862 1.00 98.44 102 TYR A O 1
ATOM 794 N N . VAL A 1 103 ? -7.555 8.215 5.543 1.00 98.31 103 VAL A N 1
ATOM 795 C CA . VAL A 1 103 ? -6.269 7.857 6.148 1.00 98.31 103 VAL A CA 1
ATOM 796 C C . VAL A 1 103 ? -6.443 7.836 7.664 1.00 98.31 103 VAL A C 1
ATOM 798 O O . VAL A 1 103 ? -6.888 8.821 8.243 1.00 98.31 103 VAL A O 1
ATOM 801 N N . ILE A 1 104 ? -6.113 6.707 8.291 1.00 97.94 104 ILE A N 1
ATOM 802 C CA . ILE A 1 104 ? -6.229 6.500 9.746 1.00 97.94 104 ILE A CA 1
ATOM 803 C C . ILE A 1 104 ? -4.881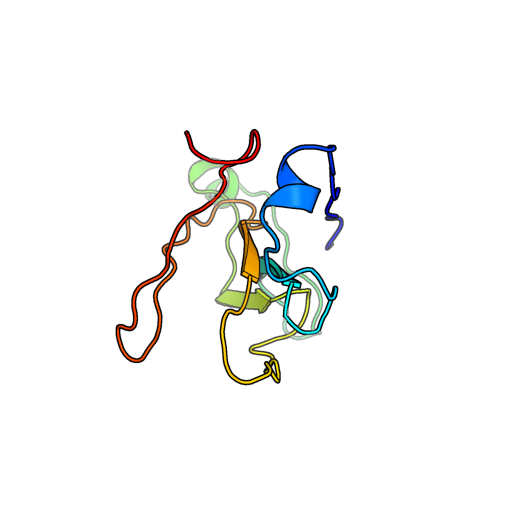 6.224 10.420 1.00 97.94 104 ILE A C 1
ATOM 805 O O . ILE A 1 104 ? -4.804 6.213 11.642 1.00 97.94 104 ILE A O 1
ATOM 809 N N . ALA A 1 105 ? -3.830 5.964 9.639 1.00 98.06 105 ALA A N 1
ATOM 810 C CA . ALA A 1 105 ? -2.495 5.639 10.127 1.00 98.06 105 ALA A CA 1
ATOM 811 C C . ALA A 1 105 ? -1.416 6.050 9.111 1.00 98.06 105 ALA A C 1
ATOM 813 O O . ALA A 1 105 ? -1.694 6.135 7.912 1.00 98.06 105 ALA A O 1
ATOM 814 N N . SER A 1 106 ? -0.199 6.267 9.604 1.00 97.12 106 SER A N 1
ATOM 815 C CA . SER A 1 106 ? 1.039 6.469 8.842 1.00 97.12 106 SER A CA 1
ATOM 816 C C . SER A 1 106 ? 2.092 5.426 9.256 1.00 97.12 106 SER A C 1
ATOM 818 O O . SER A 1 106 ? 1.764 4.455 9.941 1.00 97.12 106 SER A O 1
ATOM 820 N N . ASP A 1 107 ? 3.355 5.615 8.864 1.00 96.31 107 ASP A N 1
ATOM 821 C CA . ASP A 1 107 ? 4.460 4.690 9.162 1.00 96.31 107 ASP A CA 1
ATOM 822 C C . ASP A 1 107 ? 4.608 4.379 10.663 1.00 96.31 107 ASP A C 1
ATOM 824 O O . ASP A 1 107 ? 4.999 3.276 11.039 1.00 96.31 107 ASP A O 1
ATOM 828 N N . GLY A 1 108 ? 4.291 5.355 11.523 1.00 95.62 108 GLY A N 1
ATOM 829 C CA . GLY A 1 108 ? 4.460 5.261 12.975 1.00 95.62 108 GLY A CA 1
ATOM 830 C C . GLY A 1 108 ? 3.237 4.769 13.755 1.00 95.62 108 GLY A C 1
ATOM 831 O O . GLY A 1 108 ? 3.341 4.613 14.967 1.00 95.62 108 GLY A O 1
ATOM 832 N N . GLY A 1 109 ? 2.091 4.546 13.105 1.00 95.38 109 GLY A N 1
ATOM 833 C CA . GLY A 1 109 ? 0.843 4.178 13.781 1.00 95.38 109 GLY A CA 1
ATOM 834 C C . GLY A 1 109 ? -0.329 5.093 13.433 1.00 95.38 109 GLY A C 1
ATOM 835 O O . GLY A 1 109 ? -0.350 5.703 12.365 1.00 95.38 109 GLY A O 1
ATOM 836 N N . LEU A 1 110 ? -1.336 5.137 14.309 1.00 96.56 110 LEU A N 1
ATOM 837 C CA . LEU A 1 110 ? -2.575 5.896 14.099 1.00 96.56 110 LEU A CA 1
ATOM 838 C C . LEU A 1 110 ? -2.319 7.408 13.973 1.00 96.56 110 LEU A C 1
ATOM 840 O O . LEU A 1 110 ? -1.372 7.943 14.548 1.00 96.56 110 LEU A O 1
ATOM 844 N N . LEU A 1 111 ? -3.169 8.094 13.206 1.00 94.69 111 LEU A N 1
ATOM 845 C CA . LEU A 1 111 ? -3.173 9.558 13.157 1.00 94.69 111 LEU A CA 1
ATOM 846 C C . LEU A 1 111 ? -3.788 10.154 14.441 1.00 94.69 111 LEU A C 1
ATOM 848 O O . LEU A 1 111 ? -4.660 9.509 15.027 1.00 94.69 111 LEU A O 1
ATOM 852 N N . PRO A 1 112 ? -3.343 11.356 14.862 1.00 82.94 112 PRO A N 1
ATOM 853 C CA . PRO A 1 112 ? -3.904 12.075 16.007 1.00 82.94 112 PRO A CA 1
ATOM 854 C C . PRO A 1 112 ? -5.312 12.630 15.750 1.00 82.94 112 PRO A C 1
ATOM 856 O O . PRO A 1 112 ? -5.657 12.888 14.571 1.00 82.94 112 PRO A O 1
#

InterPro domains:
  IPR008972 Cupredoxin [G3DSA:2.60.40.420] (11-112)
  IPR008972 Cupredoxi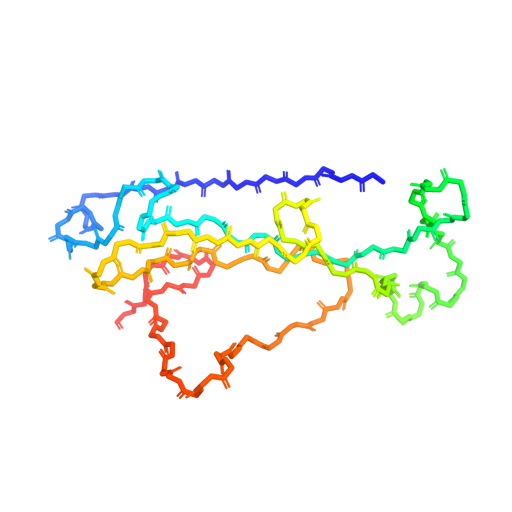n [SSF49503] (19-111)
  IPR045087 Multicopper oxidase [PTHR48267] (1-111)

Sequence (112 aa):
MGLAGLVGIEDDEILKLMLPKQWGIDDVPVIVQDKKFSADGQIDYQLDVMTAAVGWFGDTLLTNGAIYPQHAAPRGWLRLRLLNGCNARSLNFATSDNRPLYVIASDGGLLP

Secondary structure (DSSP, 8-state):
-----------TTGGGGT----BTTTEEEEEEEEE-B-TTS-B-----HHHHHH----SEEEETTEES----PPSS--EEEEEE--SS-------TT-PPP---EETTEE--

Foldseek 3Di:
DDDDDDDDDDDPVVVVVPQDDPELAQAYEWEKEFFAADPVGHTPDDDDPVCVVQNDGHPFIDTVNHGPDDGDYDPDHHHYNYDHPYGHDDDDDADPVRDDDDQQADPVGGDD

Solvent-accessible surface area (backbone atoms only — not comparable to full-atom values): 7554 Å² total; per-residue (Å²): 132,81,94,78,85,85,84,90,86,85,56,81,67,65,67,71,65,72,60,59,71,49,74,78,48,26,21,33,82,40,39,36,31,52,41,37,65,42,99,87,68,46,68,62,80,68,90,47,78,63,31,70,73,72,40,53,76,40,87,44,62,24,46,73,83,34,71,81,71,86,81,82,61,69,95,75,73,72,40,73,51,76,37,84,64,32,84,52,62,85,84,82,92,79,49,98,83,69,60,86,82,82,85,59,58,59,100,90,41,70,62,135

Nearest PDB structures (foldseek):
  6im7-assembly1_A  TM=1.000E+00  e=2.575E-13  Esch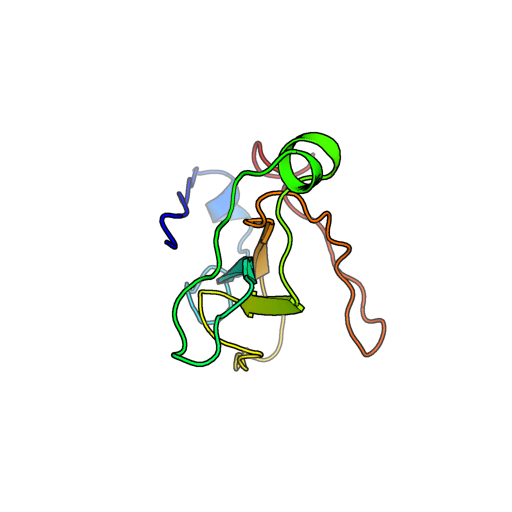erichia coli K-12
  3pau-assembly1_A  TM=1.002E+00  e=8.934E-13  Escherichia coli str. K-12 substr. W3110
  3nsy-assembly1_A  TM=1.002E+00  e=8.367E-13  Escherichia coli
  2yxw-assembly1_A  TM=1.001E+00  e=1.018E-12  Escherichia coli
  5ys1-assembly1_A  TM=1.001E+00  e=1.836E-12  Escherichia coli K-12

Organism: Escherichia coli (NCBI:txid562)

Mean predicted aligned error: 4.46 Å